Protein AF-A0A5K0Z5P1-F1 (afdb_monomer_lite)

Radius of gyration: 15.49 Å; chains: 1; bounding box: 36×21×34 Å

Organism: NCBI:txid210225

Structure (mmCIF, N/CA/C/O backbone):
data_AF-A0A5K0Z5P1-F1
#
_entry.id   AF-A0A5K0Z5P1-F1
#
loop_
_atom_site.group_PDB
_atom_site.id
_atom_site.type_symbol
_atom_site.label_atom_id
_atom_site.label_alt_id
_atom_site.label_comp_id
_atom_site.label_asym_id
_atom_site.label_entity_id
_atom_site.label_seq_id
_atom_site.pdbx_PDB_ins_code
_atom_site.Cartn_x
_atom_site.Cartn_y
_atom_site.Cartn_z
_atom_site.occupancy
_atom_site.B_iso_or_equiv
_atom_site.auth_seq_id
_atom_site.auth_comp_id
_atom_site.auth_asym_id
_atom_site.auth_atom_id
_atom_site.pdbx_PDB_model_num
ATOM 1 N N . LEU A 1 1 ? 21.259 0.277 -8.883 1.00 56.03 1 LEU A N 1
ATOM 2 C CA . LEU A 1 1 ? 19.877 0.571 -8.449 1.00 56.03 1 LEU A CA 1
ATOM 3 C C . LEU A 1 1 ? 19.800 2.045 -8.077 1.00 56.03 1 LEU A C 1
ATOM 5 O O . LEU A 1 1 ? 20.633 2.478 -7.291 1.00 56.03 1 LEU A O 1
ATOM 9 N N . ARG A 1 2 ? 18.872 2.825 -8.640 1.00 64.44 2 ARG A N 1
ATOM 10 C CA . ARG A 1 2 ? 18.553 4.149 -8.086 1.00 64.44 2 ARG A CA 1
ATOM 11 C C . ARG A 1 2 ? 17.527 3.930 -6.976 1.00 64.44 2 ARG A C 1
ATOM 13 O O . ARG A 1 2 ? 16.395 3.576 -7.276 1.00 64.44 2 ARG A O 1
ATOM 20 N N . MET A 1 3 ? 17.945 4.073 -5.721 1.00 69.25 3 MET A N 1
ATOM 21 C CA . MET A 1 3 ? 17.001 4.213 -4.610 1.00 69.25 3 MET A CA 1
ATOM 22 C C . MET A 1 3 ? 16.383 5.608 -4.707 1.00 69.25 3 MET A C 1
ATOM 24 O O . MET A 1 3 ? 17.117 6.591 -4.840 1.00 69.25 3 MET A O 1
ATOM 28 N N . PHE A 1 4 ? 15.056 5.699 -4.661 1.00 79.12 4 PHE A N 1
ATOM 29 C CA . PHE A 1 4 ? 14.395 6.987 -4.499 1.00 79.12 4 PHE A CA 1
ATOM 30 C C . PHE A 1 4 ? 14.499 7.410 -3.031 1.00 79.12 4 PHE A C 1
ATOM 32 O O . PHE A 1 4 ? 14.549 6.575 -2.133 1.00 79.12 4 PHE A O 1
ATOM 39 N N . SER A 1 5 ? 14.585 8.716 -2.778 1.00 86.94 5 SER A N 1
ATOM 40 C CA . SER A 1 5 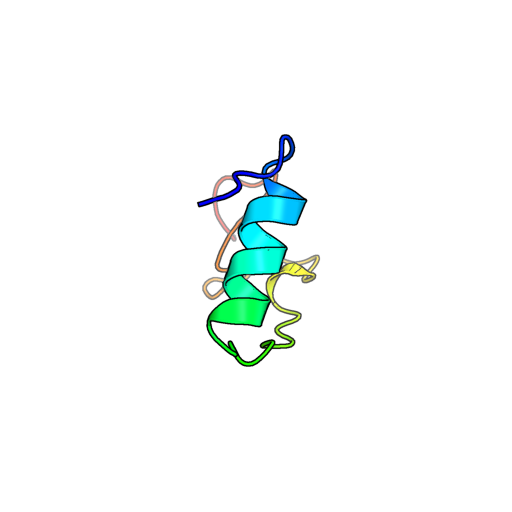? 14.785 9.243 -1.420 1.00 86.94 5 SER A CA 1
ATOM 41 C C . SER A 1 5 ? 13.573 9.060 -0.510 1.00 86.94 5 SER A C 1
ATOM 43 O O . SER A 1 5 ? 13.710 9.174 0.702 1.00 86.94 5 SER A O 1
ATOM 45 N N . ASN A 1 6 ? 12.399 8.799 -1.083 1.00 89.00 6 ASN A N 1
ATOM 46 C CA . ASN A 1 6 ? 11.195 8.500 -0.329 1.00 89.00 6 ASN A CA 1
ATOM 47 C C . ASN A 1 6 ? 10.818 7.021 -0.512 1.00 89.00 6 ASN A C 1
ATOM 49 O O . ASN A 1 6 ? 10.961 6.438 -1.595 1.00 89.00 6 ASN A O 1
ATOM 53 N N . GLU A 1 7 ? 10.366 6.431 0.592 1.00 89.94 7 GLU A N 1
ATOM 54 C CA . GLU A 1 7 ? 9.946 5.038 0.661 1.00 89.94 7 GLU A CA 1
ATOM 55 C C . GLU A 1 7 ? 8.801 4.769 -0.313 1.00 89.94 7 GLU A C 1
ATOM 57 O O . GLU A 1 7 ? 8.925 3.861 -1.128 1.00 89.94 7 GLU A O 1
ATOM 62 N N . ASP A 1 8 ? 7.749 5.592 -0.307 1.00 88.06 8 ASP A N 1
ATOM 63 C CA . ASP A 1 8 ? 6.543 5.342 -1.107 1.00 88.06 8 ASP A CA 1
ATOM 64 C C . ASP A 1 8 ? 6.828 5.307 -2.617 1.00 88.06 8 ASP A C 1
ATOM 66 O O . ASP A 1 8 ? 6.316 4.445 -3.328 1.00 88.06 8 ASP A O 1
ATOM 70 N N . VAL A 1 9 ? 7.691 6.194 -3.128 1.00 89.88 9 VAL A N 1
ATOM 71 C CA . VAL A 1 9 ? 8.134 6.201 -4.534 1.00 89.88 9 VAL A CA 1
ATOM 72 C C . VAL A 1 9 ? 9.020 4.996 -4.805 1.00 89.88 9 VAL A C 1
ATOM 74 O O . VAL A 1 9 ? 8.922 4.412 -5.882 1.00 89.88 9 VAL A O 1
ATOM 77 N N . THR A 1 10 ? 9.857 4.582 -3.850 1.00 90.44 10 THR A N 1
ATOM 78 C CA . THR A 1 10 ? 10.638 3.350 -4.004 1.00 90.44 10 THR A CA 1
ATOM 79 C C . THR A 1 10 ? 9.707 2.143 -4.089 1.00 90.44 10 THR A C 1
ATOM 81 O O . THR A 1 10 ? 9.754 1.422 -5.079 1.00 90.44 10 THR A O 1
ATOM 84 N N . VAL A 1 11 ? 8.808 1.947 -3.128 1.00 90.06 11 VAL A N 1
ATOM 85 C CA . VAL A 1 11 ? 7.861 0.824 -3.111 1.00 90.06 11 VAL A CA 1
ATOM 86 C C . VAL A 1 11 ? 6.973 0.837 -4.359 1.00 90.06 11 VAL A C 1
ATOM 88 O O . VAL A 1 11 ? 6.880 -0.179 -5.050 1.00 90.06 11 VAL A O 1
ATOM 91 N N . GLY A 1 12 ? 6.405 1.989 -4.722 1.00 88.00 12 GLY A N 1
ATOM 92 C CA . GLY A 1 12 ? 5.580 2.137 -5.921 1.00 88.00 12 GLY A CA 1
ATOM 93 C C . GLY A 1 12 ? 6.339 1.826 -7.216 1.00 88.00 12 GLY A C 1
ATOM 94 O O . GLY A 1 12 ? 5.826 1.117 -8.082 1.00 88.00 12 GLY A O 1
ATOM 95 N N . ALA A 1 13 ? 7.591 2.277 -7.341 1.00 90.81 13 ALA A N 1
ATOM 96 C CA . ALA A 1 13 ? 8.425 1.963 -8.500 1.00 90.81 13 ALA A CA 1
ATOM 97 C C . ALA A 1 13 ? 8.728 0.460 -8.611 1.00 90.81 13 ALA A C 1
ATOM 99 O O . ALA A 1 13 ? 8.744 -0.078 -9.718 1.00 90.81 13 ALA A O 1
ATOM 100 N N . TRP A 1 14 ? 8.937 -0.230 -7.487 1.00 90.00 14 TRP A N 1
ATOM 101 C CA . TRP A 1 14 ? 9.147 -1.680 -7.481 1.00 90.00 14 TRP A CA 1
ATOM 102 C C . TRP A 1 14 ? 7.866 -2.443 -7.821 1.00 90.00 14 TRP A C 1
ATOM 104 O O . TRP A 1 14 ? 7.929 -3.400 -8.588 1.00 90.00 14 TRP A O 1
ATOM 114 N N . MET A 1 15 ? 6.707 -2.006 -7.319 1.00 91.06 15 MET A N 1
ATOM 115 C CA . MET A 1 15 ? 5.408 -2.591 -7.677 1.00 91.06 15 MET A CA 1
ATOM 116 C C . MET A 1 15 ? 5.150 -2.517 -9.190 1.00 91.06 15 MET A C 1
ATOM 118 O O . MET A 1 15 ? 4.759 -3.516 -9.795 1.00 91.06 15 MET A O 1
ATOM 122 N N . LEU A 1 16 ? 5.446 -1.370 -9.816 1.00 87.56 16 LEU A N 1
ATOM 123 C CA . LEU A 1 16 ? 5.361 -1.201 -11.271 1.00 87.56 16 LEU A CA 1
ATOM 124 C C . LEU A 1 16 ? 6.391 -2.062 -12.017 1.00 87.56 16 LEU A C 1
ATOM 126 O O . LEU A 1 16 ? 6.045 -2.736 -12.984 1.00 87.56 16 LEU A O 1
ATOM 130 N N . ALA A 1 17 ? 7.650 -2.066 -11.570 1.00 90.19 17 ALA A N 1
ATOM 131 C CA . ALA A 1 17 ? 8.726 -2.826 -12.211 1.00 90.19 17 ALA A CA 1
ATOM 132 C C . ALA A 1 17 ? 8.504 -4.347 -12.154 1.00 90.19 17 ALA A C 1
ATOM 134 O O . ALA A 1 17 ? 8.891 -5.061 -13.076 1.00 90.19 17 ALA A O 1
ATOM 135 N N . MET A 1 18 ? 7.867 -4.841 -11.092 1.00 91.12 18 MET A N 1
ATOM 136 C CA . MET A 1 18 ? 7.483 -6.246 -10.948 1.00 91.12 18 MET A CA 1
ATOM 137 C C . MET A 1 18 ? 6.167 -6.584 -11.669 1.00 91.12 18 MET A C 1
ATOM 139 O O . MET A 1 18 ? 5.732 -7.731 -11.607 1.00 91.12 18 MET A O 1
ATOM 143 N N . ASN A 1 19 ? 5.546 -5.614 -12.356 1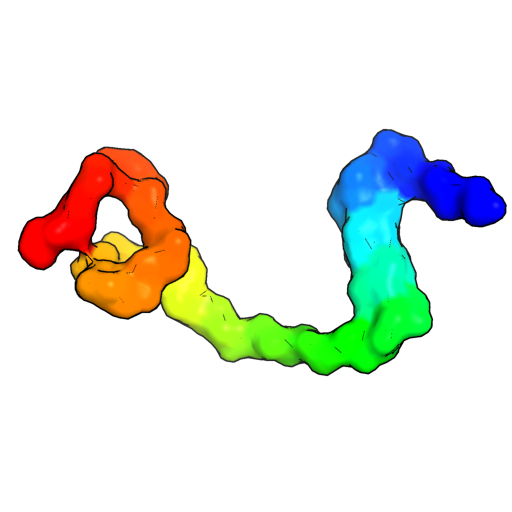.00 88.94 19 ASN A N 1
ATOM 144 C CA . ASN A 1 19 ? 4.261 -5.756 -13.042 1.00 88.94 19 ASN A CA 1
ATOM 145 C C . ASN A 1 19 ? 3.193 -6.404 -12.141 1.00 88.94 19 ASN A C 1
ATOM 147 O O . ASN A 1 19 ? 2.484 -7.327 -12.547 1.00 88.94 19 ASN A O 1
ATOM 151 N N . VAL A 1 20 ? 3.140 -5.963 -10.879 1.00 87.38 20 VAL A N 1
ATOM 152 C CA . VAL A 1 20 ? 2.203 -6.506 -9.893 1.00 87.38 20 VAL A CA 1
ATOM 153 C C . VAL A 1 20 ? 0.788 -6.070 -10.260 1.00 87.38 20 VAL A C 1
ATOM 155 O O . VAL A 1 20 ? 0.547 -4.903 -10.569 1.00 87.38 20 VAL A O 1
ATOM 158 N N . ASN A 1 21 ? -0.163 -7.000 -10.192 1.00 88.94 21 ASN A N 1
ATOM 159 C CA . ASN A 1 21 ? -1.573 -6.667 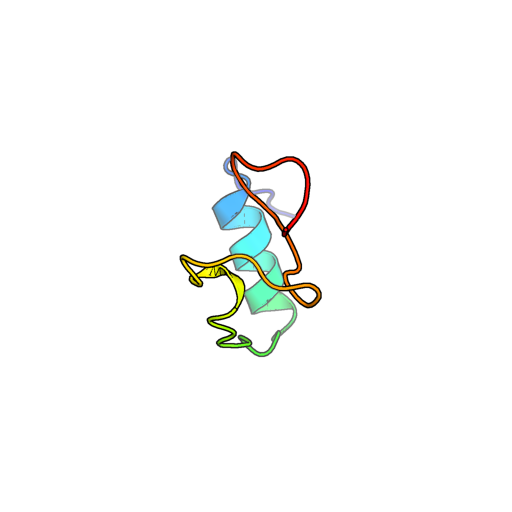-10.335 1.00 88.94 21 ASN A CA 1
ATOM 160 C C . ASN A 1 21 ? -2.034 -5.870 -9.116 1.00 88.94 21 ASN A C 1
ATOM 162 O O . ASN A 1 21 ? -1.858 -6.293 -7.974 1.00 88.94 21 ASN A O 1
ATOM 166 N N . HIS A 1 22 ? -2.632 -4.711 -9.368 1.00 84.25 22 HIS A N 1
ATOM 167 C CA . HIS A 1 22 ? -3.188 -3.894 -8.305 1.00 84.25 22 HIS A CA 1
ATOM 168 C C . HIS A 1 22 ? -4.511 -4.496 -7.820 1.00 84.25 22 HIS A C 1
ATOM 170 O O . HIS A 1 22 ? -5.559 -4.325 -8.447 1.00 84.25 22 HIS A O 1
ATOM 176 N N . GLU A 1 23 ? -4.457 -5.184 -6.684 1.00 83.00 23 GLU A N 1
ATOM 177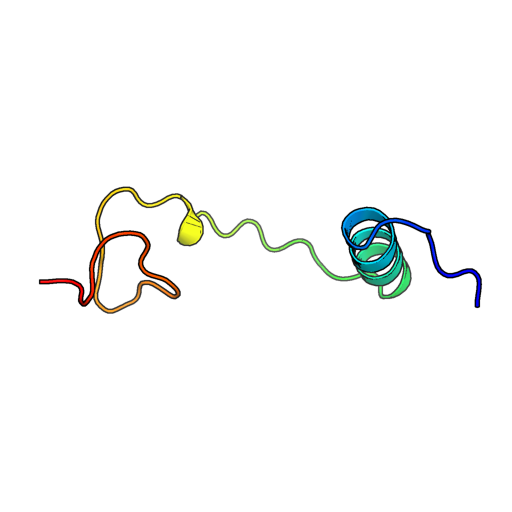 C CA . GLU A 1 23 ? -5.639 -5.700 -6.003 1.00 83.00 23 GLU A CA 1
ATOM 178 C C . GLU A 1 23 ? -6.433 -4.550 -5.378 1.00 83.00 23 GLU A C 1
ATOM 180 O O . GLU A 1 23 ? -5.980 -3.875 -4.452 1.00 83.00 23 GLU A O 1
ATOM 185 N N . HIS A 1 24 ? -7.650 -4.325 -5.873 1.00 80.56 24 HIS A N 1
ATOM 186 C CA . HIS A 1 24 ? -8.553 -3.329 -5.305 1.00 80.56 24 HIS A CA 1
ATOM 187 C C . HIS A 1 24 ? -9.389 -3.945 -4.179 1.00 80.56 24 HIS A C 1
ATOM 189 O O . HIS A 1 24 ? -10.573 -4.242 -4.340 1.00 80.56 24 HIS A O 1
ATOM 195 N N . ASN A 1 25 ? -8.750 -4.166 -3.031 1.00 76.81 25 ASN A N 1
ATOM 196 C CA . ASN A 1 25 ? -9.405 -4.714 -1.850 1.00 76.81 25 ASN A CA 1
ATOM 197 C C . ASN A 1 25 ? -9.806 -3.598 -0.870 1.00 76.81 25 ASN A C 1
ATOM 199 O O . ASN A 1 25 ? -8.963 -3.016 -0.190 1.00 76.81 25 ASN A O 1
ATOM 203 N N . MET A 1 26 ? -11.111 -3.329 -0.760 1.00 79.00 26 MET A N 1
ATOM 204 C CA . MET 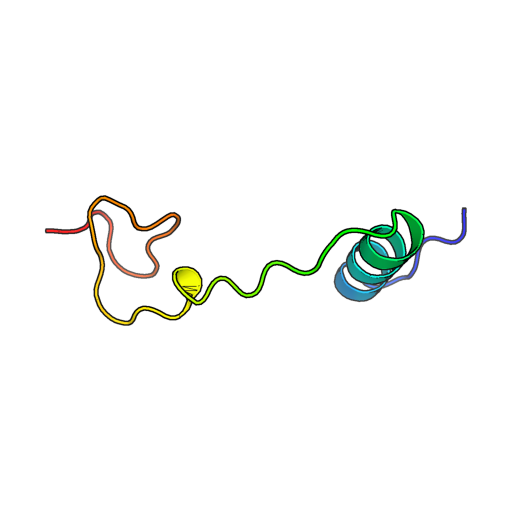A 1 26 ? -11.664 -2.328 0.164 1.00 79.00 26 MET A CA 1
ATOM 205 C C . MET A 1 26 ? -11.813 -2.827 1.614 1.00 79.00 26 MET A C 1
ATOM 207 O O . MET A 1 26 ? -12.364 -2.108 2.446 1.00 79.00 26 MET A O 1
ATOM 211 N N . ALA A 1 27 ? -11.335 -4.028 1.960 1.00 75.94 27 ALA A N 1
ATOM 212 C CA . ALA A 1 27 ? -11.404 -4.536 3.335 1.00 75.94 27 ALA A CA 1
ATOM 213 C C . ALA A 1 27 ? -10.657 -3.639 4.340 1.00 75.94 27 ALA A C 1
ATOM 215 O O . ALA A 1 27 ? -11.048 -3.559 5.500 1.00 75.94 27 ALA A O 1
ATOM 216 N N . LEU A 1 28 ? -9.624 -2.917 3.888 1.00 72.75 28 LEU A N 1
ATOM 217 C CA . LEU A 1 28 ? -8.896 -1.929 4.696 1.00 72.75 28 LEU A CA 1
ATOM 218 C C . LEU A 1 28 ? -9.678 -0.623 4.914 1.00 72.75 28 LEU A C 1
ATOM 220 O O . LEU A 1 28 ? -9.327 0.157 5.793 1.00 72.75 28 LEU A O 1
ATOM 224 N N . CYS A 1 29 ? -10.732 -0.376 4.134 1.00 78.25 29 CYS A N 1
ATOM 225 C CA . CYS A 1 29 ? -11.590 0.803 4.263 1.00 78.25 29 CYS A CA 1
ATOM 226 C C . CYS A 1 29 ? -12.841 0.539 5.118 1.00 78.25 29 CYS A C 1
ATOM 228 O O . CYS A 1 29 ? -13.684 1.428 5.244 1.00 78.25 29 CYS A O 1
ATOM 230 N N . GLN A 1 30 ? -13.006 -0.669 5.673 1.00 80.88 30 GLN A N 1
ATOM 231 C CA . GLN A 1 30 ? -14.158 -0.983 6.516 1.00 80.88 30 GLN A CA 1
ATOM 232 C C . GLN A 1 30 ? -14.095 -0.213 7.835 1.00 80.88 30 GLN A C 1
ATOM 234 O O . GLN A 1 30 ? -13.120 -0.289 8.576 1.00 80.88 30 GLN A O 1
ATOM 239 N N . THR A 1 31 ? -15.173 0.509 8.142 1.00 80.38 31 THR A N 1
ATOM 240 C CA . THR A 1 31 ? -15.315 1.257 9.399 1.00 80.38 31 THR A CA 1
ATOM 241 C C . THR A 1 31 ? -15.658 0.354 10.583 1.00 80.38 31 THR A C 1
ATOM 243 O O . THR A 1 31 ? -15.411 0.724 11.728 1.00 80.38 31 THR A O 1
ATOM 246 N N . THR A 1 32 ? -16.220 -0.829 10.325 1.00 80.75 32 THR A N 1
ATOM 247 C CA . THR A 1 32 ? -16.537 -1.843 11.332 1.00 80.75 32 THR A CA 1
ATOM 248 C C . THR A 1 32 ? -15.557 -3.013 11.256 1.00 80.75 32 THR A C 1
ATOM 250 O O . THR A 1 32 ? -15.307 -3.583 10.198 1.00 80.75 32 THR A O 1
ATOM 253 N N . CYS A 1 33 ? -15.001 -3.375 12.411 1.00 82.31 33 CYS A N 1
ATOM 254 C CA . CYS A 1 33 ? -14.068 -4.487 12.583 1.00 82.31 33 CYS A CA 1
ATOM 255 C C . CYS A 1 33 ? -14.800 -5.830 12.431 1.00 82.31 33 CY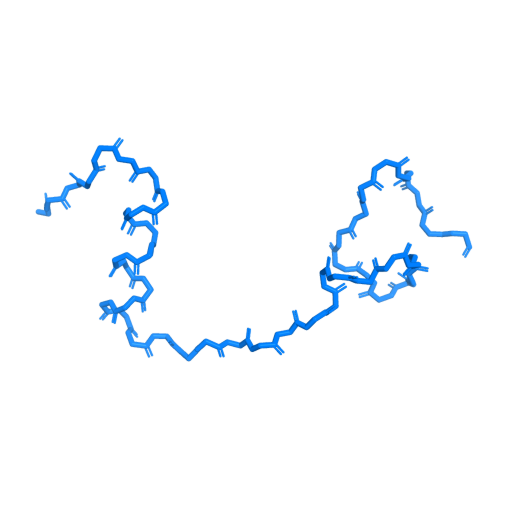S A C 1
ATOM 257 O O . CYS A 1 33 ? -15.877 -6.007 13.001 1.00 82.31 33 CYS A O 1
ATOM 259 N N . SER A 1 34 ? -14.213 -6.789 11.716 1.00 82.75 34 SER A N 1
ATOM 260 C CA . SER A 1 34 ? -14.700 -8.172 11.615 1.00 82.75 34 SER A CA 1
ATOM 261 C C . SER A 1 34 ? -13.584 -9.158 11.957 1.00 82.75 34 SER A C 1
ATOM 263 O O . SER A 1 34 ? -12.407 -8.825 11.854 1.00 82.75 34 SER A O 1
ATOM 265 N N . SER A 1 35 ? -13.911 -10.406 12.298 1.00 82.38 35 SER A N 1
ATOM 266 C CA . SER A 1 35 ? -12.885 -11.437 12.543 1.00 82.38 35 SER A CA 1
ATOM 267 C C . SER A 1 35 ? -11.983 -11.718 11.329 1.00 82.38 35 SER A C 1
ATOM 269 O O . SER A 1 35 ? -10.901 -12.274 11.493 1.00 82.38 35 SER A O 1
ATOM 271 N N . SER A 1 36 ? -12.404 -11.314 10.125 1.00 82.25 36 SER A N 1
ATOM 272 C CA . SER A 1 36 ? -11.616 -11.360 8.887 1.00 82.25 36 SER A CA 1
ATOM 273 C C . SER A 1 36 ? -10.806 -10.089 8.597 1.00 82.25 36 SER A C 1
ATOM 275 O O . SER A 1 36 ? -10.128 -10.025 7.572 1.00 82.25 36 SER A O 1
ATOM 277 N N . SER A 1 37 ? -10.878 -9.062 9.447 1.00 84.31 37 SER A N 1
ATOM 278 C CA . SER A 1 37 ? -10.123 -7.821 9.261 1.00 84.31 37 SER A CA 1
ATOM 279 C C . SER A 1 37 ? -8.617 -8.083 9.387 1.00 84.31 37 SER A C 1
ATOM 281 O O . SER A 1 37 ? -8.146 -8.641 10.373 1.00 84.31 37 SER A O 1
ATOM 283 N N . ILE A 1 38 ? -7.857 -7.661 8.374 1.00 80.38 38 ILE A N 1
ATOM 284 C CA . ILE A 1 38 ? -6.398 -7.866 8.277 1.00 80.38 38 ILE A CA 1
ATOM 285 C C . ILE A 1 38 ? -5.628 -6.987 9.271 1.00 80.38 38 ILE A C 1
ATOM 287 O O . ILE A 1 38 ? -4.547 -7.354 9.727 1.00 80.38 38 ILE A O 1
ATOM 291 N N . ALA A 1 39 ? -6.187 -5.829 9.611 1.00 77.56 39 ALA A N 1
ATOM 292 C CA . ALA A 1 39 ? -5.627 -4.898 10.573 1.00 77.56 39 ALA A CA 1
ATOM 293 C C . ALA A 1 39 ? -6.760 -4.188 11.318 1.00 77.56 39 ALA A C 1
ATOM 295 O O . ALA A 1 39 ? -7.843 -3.982 10.768 1.00 77.56 39 ALA A O 1
ATOM 296 N N . VAL A 1 40 ? -6.493 -3.816 12.567 1.00 82.69 40 VAL A N 1
ATOM 297 C CA . VAL A 1 40 ? -7.416 -3.064 13.416 1.00 82.69 40 VAL A CA 1
ATOM 298 C C . VAL A 1 40 ? -6.677 -1.832 13.915 1.00 82.69 40 VAL A C 1
ATOM 300 O O . VAL A 1 40 ? -5.587 -1.949 14.472 1.00 82.69 40 VAL A O 1
ATOM 303 N N . TRP A 1 41 ? -7.254 -0.658 13.678 1.00 75.31 41 TRP A N 1
ATOM 304 C CA . TRP A 1 41 ? -6.723 0.619 14.141 1.00 75.31 41 TRP A CA 1
ATOM 305 C C . TRP A 1 41 ? -7.597 1.126 15.289 1.00 75.31 41 TRP A C 1
ATOM 307 O O . TRP A 1 41 ? -8.817 1.010 15.221 1.00 75.31 41 TRP A O 1
ATOM 317 N N . ASP A 1 42 ? -6.983 1.621 16.361 1.00 73.31 42 ASP A N 1
ATOM 318 C CA . ASP A 1 42 ? -7.643 2.103 17.588 1.00 73.31 42 ASP A CA 1
ATOM 319 C C . ASP A 1 42 ? -8.478 1.089 18.407 1.00 73.31 42 ASP A C 1
ATOM 321 O O . ASP A 1 42 ? -8.930 1.427 19.502 1.00 73.31 42 ASP A O 1
ATOM 325 N N . LEU A 1 43 ? -8.641 -0.169 17.972 1.00 71.19 43 LEU A N 1
ATOM 326 C CA . LEU A 1 43 ? -9.250 -1.240 18.777 1.00 71.19 43 LEU A CA 1
ATOM 327 C C . LEU A 1 43 ? -8.283 -2.424 18.968 1.00 71.19 43 LEU A C 1
ATOM 329 O O . LEU A 1 43 ? -7.680 -2.887 18.004 1.00 71.19 43 LEU A O 1
ATOM 333 N N . PRO A 1 44 ? -8.152 -2.982 20.188 1.00 73.31 44 PRO A N 1
ATOM 334 C CA . PRO A 1 44 ? -7.232 -4.091 20.442 1.00 73.31 44 PRO A CA 1
ATOM 335 C C . PRO A 1 44 ? -7.720 -5.437 19.882 1.00 73.31 44 PRO A C 1
ATOM 337 O O . PRO A 1 44 ? -6.895 -6.305 19.602 1.00 73.31 44 PRO A O 1
ATOM 340 N N . LYS A 1 45 ? -9.041 -5.637 19.743 1.00 72.50 45 LYS A N 1
ATOM 341 C CA . LYS A 1 45 ? -9.680 -6.813 19.122 1.00 72.50 45 LYS A CA 1
ATOM 342 C C . LYS A 1 45 ? -11.031 -6.411 18.529 1.00 72.50 45 LYS A C 1
ATOM 344 O O . LYS A 1 45 ? -11.707 -5.556 19.097 1.00 72.50 45 LYS A O 1
ATOM 349 N N . CYS A 1 46 ? -11.435 -7.052 17.432 1.00 70.81 46 CYS A N 1
ATOM 350 C CA . CYS A 1 46 ? -12.831 -7.004 16.999 1.00 70.81 46 CYS A CA 1
ATOM 351 C C . CYS A 1 46 ? -13.697 -7.714 18.058 1.00 70.81 46 CYS A C 1
ATOM 353 O O . CYS A 1 46 ? -13.326 -8.806 18.497 1.00 70.81 46 CYS A O 1
ATOM 355 N N . SER A 1 47 ? -14.780 -7.070 18.509 1.00 66.38 47 SER A N 1
ATOM 356 C CA . SER A 1 47 ? -15.733 -7.626 19.485 1.00 66.38 47 SER A CA 1
ATOM 357 C C . SER A 1 47 ? -16.702 -8.613 18.850 1.00 66.38 47 SER A C 1
ATOM 359 O O . SER A 1 47 ? -16.974 -8.484 17.638 1.00 66.38 47 SER A O 1
#

pLDDT: mean 81.22, std 8.05, range [56.03, 91.12]

Foldseek 3Di:
DDQDPDPVCNVVVVCVVVVPDDDPDCLVVDPADDPPRPDDDPDPDRD

Sequence (47 aa):
LRMFSNEDVTVGAWMLAMNVNHEHNMALCQTTCSSSSIAVWDLPKCS

Secondary structure (DSSP, 8-state):
----SSHHHHHHHHHHHTT------GGGG-SS--TT-S--SS-SS--